Protein AF-A0A951EV33-F1 (afdb_monomer)

Solvent-accessible surface area (backbone atoms only — not comparable to full-atom values): 5816 Å² total; per-residue (Å²): 112,71,67,62,48,55,52,45,49,56,40,49,19,54,35,44,32,38,53,48,48,68,72,68,50,60,68,70,66,30,73,77,38,46,69,60,36,54,52,46,40,54,52,38,20,53,50,47,54,50,50,40,68,80,38,59,76,49,57,76,58,72,36,73,64,51,53,52,55,28,35,56,54,19,40,53,53,47,25,69,77,70,73,49,85,62,72,97,60,81,91,65,53,69,60,78,61,60,52,66,82,128

Secondary structure (DSSP, 8-state):
-HHHHHHHHHHHHHHHHHHHHHHH--THHHHHHHHHHHHHHHHHHHHHHHHHHH-GGGGGTS-HHHHHHHHHHHHHHHHHHH-----SS----HHHHH----

Sequence (102 aa):
GARHQRELDSRVTQILEHLLKLRLAKGLILEYNQAGWQASVFRQRREIAKILRYSPSLRRLATLDLIRECYKEAAAAVAIEYKVEPPADCPFSEEDILSAAT

Radius of gyration: 13.58 Å; Cα contacts (8 Å, |Δi|>4): 87; chains: 1; bounding box: 32×21×37 Å

pLDDT: mean 89.74, std 11.39, range [34.91, 98.19]

Foldseek 3Di:
DVVLVVLLLVLLLLLLLLVQCCVPDDDPSCVVCVVVSVVSLLVSLVVNVVSCVVPVVCVVVLDPVSNFVSNVVSQVVNCVVVVDHGDPGRPDDSCSRNPNDD

Mean predicted aligned error: 3.95 Å

Structure (mmCIF, N/CA/C/O backbone):
data_AF-A0A951EV33-F1
#
_entry.id   AF-A0A951EV33-F1
#
loop_
_atom_site.group_PDB
_atom_site.id
_atom_site.type_symbol
_atom_site.label_atom_id
_atom_site.label_alt_id
_atom_site.label_comp_id
_atom_site.label_asym_id
_atom_site.label_entity_id
_atom_site.label_seq_id
_atom_site.pdbx_PDB_ins_code
_atom_site.Cartn_x
_atom_site.Cartn_y
_atom_site.Cartn_z
_atom_site.occupancy
_atom_site.B_iso_or_equiv
_atom_site.auth_seq_id
_atom_site.auth_comp_id
_atom_site.auth_asym_id
_atom_site.auth_atom_id
_atom_site.pdbx_PDB_model_num
ATOM 1 N N . GLY A 1 1 ? -14.364 7.226 14.986 1.00 62.50 1 GLY A N 1
ATOM 2 C CA . GLY A 1 1 ? -14.968 6.255 14.054 1.00 62.50 1 GLY A CA 1
ATOM 3 C C . GLY A 1 1 ? -14.487 6.507 12.642 1.00 62.50 1 GLY A C 1
ATOM 4 O O . GLY A 1 1 ? -13.407 6.052 12.303 1.00 62.50 1 GLY A O 1
ATOM 5 N N . ALA A 1 2 ? -15.215 7.315 11.867 1.00 79.12 2 ALA A N 1
ATOM 6 C CA . ALA A 1 2 ? -14.977 7.486 10.428 1.00 79.12 2 ALA A CA 1
ATOM 7 C C . ALA A 1 2 ? -13.609 8.087 10.038 1.00 79.12 2 ALA A C 1
ATOM 9 O O . ALA A 1 2 ? -13.051 7.716 9.014 1.00 79.12 2 ALA A O 1
ATOM 10 N N . ARG A 1 3 ? -13.036 8.997 10.846 1.00 84.94 3 ARG A N 1
ATOM 11 C CA . ARG A 1 3 ? -11.714 9.591 10.551 1.00 84.94 3 ARG A CA 1
ATOM 12 C C . ARG A 1 3 ? -10.596 8.548 10.568 1.00 84.94 3 ARG A C 1
ATOM 14 O O . ARG A 1 3 ? -9.816 8.500 9.632 1.00 84.94 3 ARG A O 1
ATOM 21 N N . HIS A 1 4 ? -10.540 7.724 11.612 1.00 83.81 4 HIS A N 1
ATOM 22 C CA . HIS A 1 4 ? -9.523 6.677 11.728 1.00 83.81 4 HIS A CA 1
ATOM 23 C C . HIS A 1 4 ? -9.707 5.574 10.683 1.00 83.81 4 HIS A C 1
ATOM 25 O O . HIS A 1 4 ? -8.720 4.987 10.267 1.00 83.81 4 HIS A O 1
ATOM 31 N N . GLN A 1 5 ? -10.945 5.316 10.247 1.00 86.00 5 GLN A N 1
ATOM 32 C CA . GLN A 1 5 ? -11.209 4.394 9.144 1.00 86.00 5 GLN A CA 1
ATOM 33 C C . GLN A 1 5 ? -10.648 4.936 7.827 1.00 86.00 5 GLN A C 1
ATOM 35 O O . GLN A 1 5 ? -9.795 4.293 7.242 1.00 86.00 5 GLN A O 1
ATOM 40 N N . ARG A 1 6 ? -10.996 6.171 7.439 1.00 88.88 6 ARG A N 1
ATOM 41 C CA . ARG A 1 6 ? -10.421 6.802 6.234 1.00 88.88 6 ARG A CA 1
ATOM 42 C C . ARG A 1 6 ? -8.896 6.882 6.273 1.00 88.88 6 ARG A C 1
ATOM 44 O O . ARG A 1 6 ? -8.234 6.758 5.250 1.00 88.88 6 ARG A O 1
ATOM 51 N N . GLU A 1 7 ? -8.340 7.129 7.456 1.00 92.12 7 GLU A N 1
ATOM 52 C CA . GLU A 1 7 ? -6.894 7.138 7.644 1.00 92.12 7 GLU A CA 1
ATOM 53 C C . GLU A 1 7 ? -6.290 5.735 7.482 1.00 92.12 7 GLU A C 1
ATOM 55 O O . GLU A 1 7 ? -5.233 5.606 6.875 1.00 92.12 7 GLU A O 1
ATOM 60 N N . LEU A 1 8 ? -6.953 4.688 7.979 1.00 91.12 8 LEU A N 1
ATOM 61 C CA . LEU A 1 8 ? -6.543 3.302 7.760 1.00 91.12 8 LEU A CA 1
ATOM 62 C C . LEU A 1 8 ? -6.580 2.950 6.266 1.00 91.12 8 LEU A C 1
ATOM 64 O O . LEU A 1 8 ? -5.567 2.477 5.757 1.00 91.12 8 LEU A O 1
ATOM 68 N N . ASP A 1 9 ? -7.682 3.254 5.576 1.00 93.25 9 ASP A N 1
ATOM 69 C CA . ASP A 1 9 ? -7.868 2.988 4.142 1.00 93.25 9 ASP A CA 1
ATOM 70 C C . ASP A 1 9 ? -6.738 3.631 3.325 1.00 93.25 9 ASP A C 1
ATOM 72 O O . ASP A 1 9 ? -5.986 2.949 2.634 1.00 93.25 9 ASP A O 1
ATOM 76 N N . SER A 1 10 ? -6.525 4.941 3.503 1.00 95.50 10 SER A N 1
ATOM 77 C CA . SER A 1 10 ? -5.479 5.688 2.795 1.00 95.50 10 SER A CA 1
ATOM 78 C C . SER A 1 10 ? -4.078 5.119 3.043 1.00 95.50 10 SER A C 1
ATOM 80 O O . SER A 1 10 ? -3.247 5.057 2.132 1.00 95.50 10 SER A O 1
ATOM 8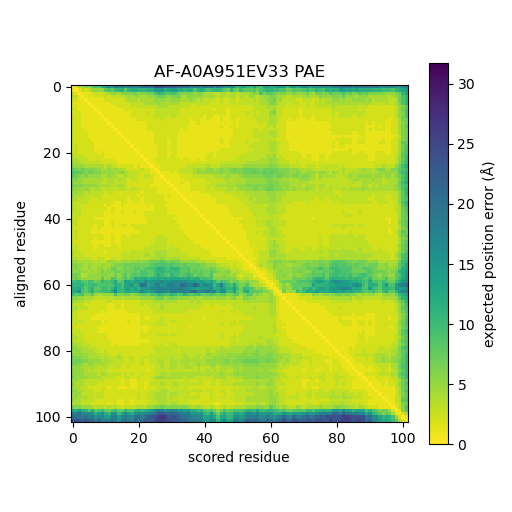2 N N . ARG A 1 11 ? -3.796 4.681 4.274 1.00 95.31 11 ARG A N 1
ATOM 83 C CA . ARG A 1 11 ? -2.492 4.104 4.616 1.00 95.31 11 ARG A CA 1
ATOM 84 C C . ARG A 1 11 ? -2.294 2.727 4.000 1.00 95.31 11 ARG A C 1
ATOM 86 O O . ARG A 1 11 ? -1.185 2.451 3.547 1.00 95.31 11 ARG A O 1
ATOM 93 N N . VAL A 1 12 ? -3.334 1.896 3.9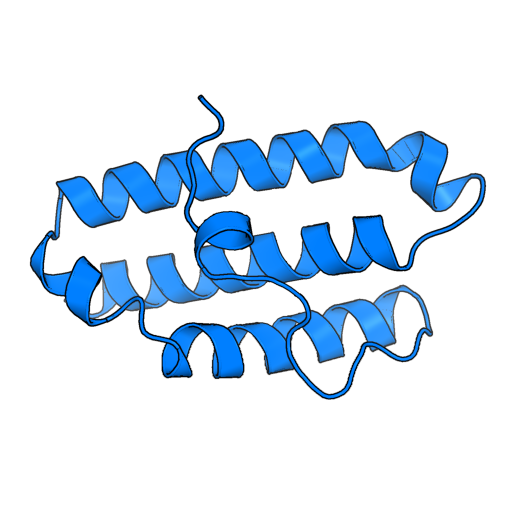70 1.00 95.75 12 VAL A N 1
ATOM 94 C CA 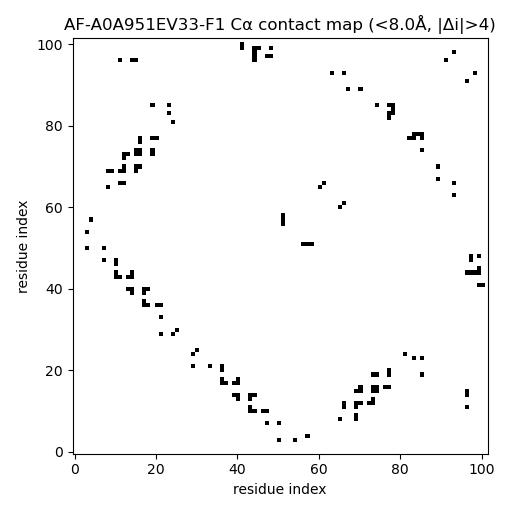. VAL A 1 12 ? -3.302 0.581 3.319 1.00 95.75 12 VAL A CA 1
ATOM 95 C C . VAL A 1 12 ? -3.127 0.736 1.809 1.00 95.75 12 VAL A C 1
ATOM 97 O O . VAL A 1 12 ? -2.238 0.088 1.257 1.00 95.75 12 VAL A O 1
ATOM 100 N N . THR A 1 13 ? -3.862 1.646 1.157 1.00 97.50 13 THR A N 1
ATOM 101 C CA . THR A 1 13 ? -3.686 1.950 -0.275 1.00 97.50 13 THR A CA 1
ATOM 102 C C . THR A 1 13 ? -2.232 2.332 -0.581 1.00 97.50 13 THR A C 1
ATOM 104 O O . THR A 1 13 ? -1.611 1.729 -1.452 1.00 97.50 13 THR A O 1
ATOM 107 N N . GLN A 1 14 ? -1.623 3.237 0.197 1.00 97.75 14 GLN A N 1
ATOM 108 C CA . GLN A 1 14 ? -0.219 3.631 -0.015 1.00 97.75 14 GLN A CA 1
ATOM 109 C C . GLN A 1 14 ? 0.778 2.478 0.166 1.00 97.75 14 GLN A C 1
ATOM 111 O O . GLN A 1 14 ? 1.773 2.398 -0.556 1.00 97.75 14 GLN A O 1
ATOM 116 N N . ILE A 1 15 ? 0.545 1.579 1.129 1.00 97.69 15 ILE A N 1
ATOM 117 C CA . ILE A 1 15 ? 1.385 0.384 1.287 1.00 97.69 15 ILE A CA 1
ATOM 118 C C . ILE A 1 15 ? 1.286 -0.484 0.036 1.00 97.69 15 ILE A C 1
ATOM 120 O O . ILE A 1 15 ? 2.316 -0.858 -0.521 1.00 97.69 15 ILE A O 1
ATOM 124 N N . LEU A 1 16 ? 0.067 -0.760 -0.428 1.00 97.94 16 LEU A N 1
ATOM 125 C CA . LEU A 1 16 ? -0.179 -1.590 -1.605 1.00 97.94 16 LEU A CA 1
ATOM 126 C C . LEU A 1 16 ? 0.431 -0.983 -2.871 1.00 97.94 16 LEU A C 1
ATOM 128 O O . LEU A 1 16 ? 1.059 -1.711 -3.638 1.00 97.94 16 LEU A O 1
ATOM 132 N N . GLU A 1 17 ? 0.345 0.335 -3.058 1.00 98.19 17 GLU A N 1
ATOM 133 C CA . GLU A 1 17 ? 1.010 1.027 -4.166 1.00 98.19 17 GLU A CA 1
ATOM 134 C C . GLU A 1 17 ? 2.521 0.795 -4.141 1.00 98.19 17 GLU A C 1
ATOM 136 O O . GLU A 1 17 ? 3.108 0.396 -5.144 1.00 98.19 17 GLU A O 1
ATOM 141 N N . HIS A 1 18 ? 3.174 1.011 -2.997 1.00 97.88 18 HIS A N 1
ATOM 142 C CA . HIS A 1 18 ? 4.619 0.825 -2.894 1.00 97.88 18 HIS A CA 1
ATOM 143 C C . HIS A 1 18 ? 5.037 -0.639 -3.056 1.00 97.88 18 HIS A C 1
ATOM 145 O O . H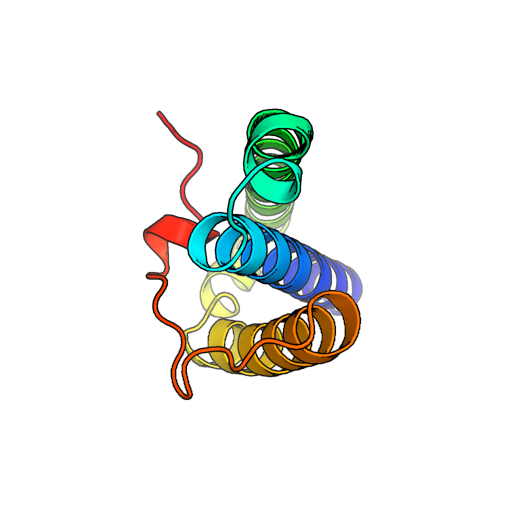IS A 1 18 ? 6.057 -0.903 -3.691 1.00 97.88 18 HIS A O 1
ATOM 151 N N . LEU A 1 19 ? 4.258 -1.590 -2.539 1.00 97.50 19 LEU A N 1
ATOM 152 C CA . LEU A 1 19 ? 4.516 -3.016 -2.737 1.00 97.50 19 LEU A CA 1
ATOM 153 C C . LEU A 1 19 ? 4.356 -3.423 -4.210 1.00 97.50 19 LEU A C 1
ATOM 155 O O . LEU A 1 19 ? 5.191 -4.160 -4.735 1.00 97.50 19 LEU A O 1
ATOM 159 N N . LEU A 1 20 ? 3.344 -2.899 -4.909 1.00 98.06 20 LEU A N 1
ATOM 160 C CA . LEU A 1 20 ? 3.185 -3.089 -6.352 1.00 98.06 20 LEU A CA 1
ATOM 161 C C . LEU A 1 20 ? 4.350 -2.478 -7.133 1.00 98.06 20 LEU A C 1
ATOM 163 O O . LEU A 1 20 ? 4.907 -3.147 -8.001 1.00 98.06 20 LEU A O 1
ATOM 167 N N . LYS A 1 21 ? 4.770 -1.251 -6.797 1.00 96.56 21 LYS A N 1
ATOM 168 C CA . LYS A 1 21 ? 5.943 -0.602 -7.406 1.00 96.56 21 LYS A CA 1
ATOM 169 C C . LYS A 1 21 ? 7.199 -1.448 -7.209 1.00 96.56 21 LYS A C 1
ATOM 171 O O . LYS A 1 21 ? 7.899 -1.718 -8.175 1.00 96.56 21 LYS A O 1
ATOM 176 N N . LEU A 1 22 ? 7.441 -1.955 -6.000 1.00 96.38 22 LEU A N 1
ATOM 177 C CA . LEU A 1 22 ? 8.570 -2.848 -5.708 1.00 96.38 22 LEU A CA 1
ATOM 178 C C . LEU A 1 22 ? 8.515 -4.163 -6.497 1.00 96.38 22 LEU A C 1
ATOM 180 O O . LEU A 1 22 ? 9.555 -4.677 -6.897 1.00 96.38 22 LEU A O 1
ATOM 184 N N . ARG A 1 23 ? 7.316 -4.709 -6.723 1.00 95.69 23 ARG A N 1
ATOM 185 C CA . ARG A 1 23 ? 7.119 -5.958 -7.470 1.00 95.69 23 ARG A CA 1
ATOM 186 C C . ARG A 1 23 ? 7.268 -5.781 -8.983 1.00 95.69 23 ARG A C 1
ATOM 188 O O . ARG A 1 23 ? 7.744 -6.695 -9.654 1.00 95.69 23 ARG A O 1
ATOM 195 N N . LEU A 1 24 ? 6.785 -4.664 -9.523 1.00 95.31 24 LEU A N 1
ATOM 196 C CA . LEU A 1 24 ? 6.598 -4.472 -10.964 1.00 95.31 24 LEU A CA 1
ATOM 197 C C . LEU A 1 24 ? 7.675 -3.590 -11.603 1.00 95.31 24 LEU A C 1
ATOM 199 O O . LEU A 1 24 ? 7.965 -3.766 -12.788 1.00 95.31 24 LEU A O 1
ATOM 203 N N . ALA A 1 25 ? 8.278 -2.663 -10.853 1.00 93.06 25 ALA A N 1
ATOM 204 C CA . ALA A 1 25 ? 9.336 -1.803 -11.370 1.00 93.06 25 ALA A CA 1
ATOM 205 C C . ALA A 1 25 ? 10.605 -2.604 -11.689 1.00 93.06 25 ALA A C 1
ATOM 207 O O . ALA A 1 25 ? 10.935 -3.589 -11.029 1.00 93.06 25 ALA A O 1
ATOM 208 N N . LYS A 1 26 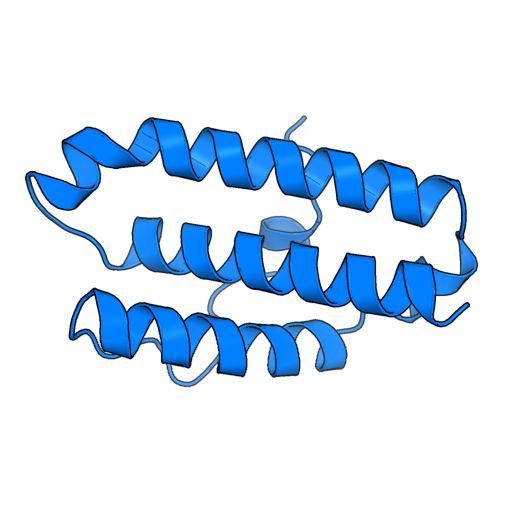? 11.338 -2.161 -12.715 1.00 92.25 26 LYS A N 1
ATOM 209 C CA . LYS A 1 26 ? 12.568 -2.803 -13.197 1.00 92.25 26 LYS A CA 1
ATOM 210 C C . LYS A 1 26 ? 13.608 -1.759 -13.600 1.00 92.25 26 LYS A C 1
ATOM 212 O O . LYS A 1 26 ? 13.270 -0.605 -13.869 1.00 92.25 26 LYS A O 1
ATOM 217 N N . GLY A 1 27 ? 14.868 -2.186 -13.675 1.00 93.62 27 GLY A N 1
ATOM 218 C CA . GLY A 1 27 ? 15.993 -1.346 -14.091 1.00 93.62 27 GLY A CA 1
ATOM 219 C C . GLY A 1 27 ? 16.208 -0.149 -13.163 1.00 93.62 27 GLY A C 1
ATOM 220 O O . GLY A 1 27 ? 15.962 -0.234 -11.961 1.00 93.62 27 GLY A O 1
ATOM 221 N N . LEU A 1 28 ? 16.610 0.981 -13.746 1.00 93.19 28 LEU A N 1
ATOM 222 C CA . LEU A 1 28 ? 16.955 2.205 -13.014 1.00 93.19 28 LEU A CA 1
ATOM 223 C C . LEU A 1 28 ? 15.821 2.723 -12.117 1.00 93.19 28 LEU A C 1
ATOM 225 O O . LEU A 1 28 ? 16.075 3.247 -11.037 1.00 93.19 28 LEU A O 1
ATOM 229 N N . ILE A 1 29 ? 14.561 2.550 -12.530 1.00 91.94 29 ILE A N 1
ATOM 230 C CA . ILE A 1 29 ? 13.405 2.952 -11.719 1.00 91.94 29 ILE A CA 1
ATOM 231 C C . ILE A 1 29 ? 13.419 2.214 -10.378 1.00 91.94 29 ILE A C 1
ATOM 233 O O . ILE A 1 29 ? 13.225 2.841 -9.338 1.00 91.94 29 ILE A O 1
ATOM 237 N N . LEU A 1 30 ? 13.659 0.901 -10.389 1.00 93.81 30 LEU A N 1
ATOM 238 C CA . LEU A 1 30 ? 13.727 0.124 -9.158 1.00 93.81 30 LEU A CA 1
ATOM 239 C C . LEU A 1 30 ? 14.964 0.515 -8.343 1.00 93.81 30 LEU A C 1
ATOM 241 O O . LEU A 1 30 ? 14.823 0.821 -7.163 1.00 93.81 30 LEU A O 1
ATOM 245 N N . GLU A 1 31 ? 16.143 0.576 -8.967 1.00 95.12 31 GLU A N 1
ATOM 246 C CA . GLU A 1 31 ? 17.407 0.869 -8.272 1.00 95.12 31 GLU A CA 1
ATOM 247 C C . GLU A 1 31 ? 17.370 2.188 -7.491 1.00 95.12 31 GLU A C 1
ATOM 249 O O . GLU A 1 31 ? 17.765 2.228 -6.326 1.00 95.12 31 GLU A O 1
ATOM 254 N N . TYR A 1 32 ? 16.846 3.261 -8.089 1.00 95.50 32 TYR A N 1
ATOM 255 C CA . TYR A 1 32 ? 16.822 4.571 -7.433 1.00 95.50 32 TYR A CA 1
ATOM 256 C C . TYR A 1 32 ? 15.729 4.716 -6.371 1.00 95.50 32 TYR A C 1
ATOM 258 O O . TYR A 1 32 ? 15.868 5.534 -5.461 1.00 95.50 32 TYR A O 1
ATOM 266 N N . ASN A 1 33 ? 14.639 3.949 -6.466 1.00 96.56 33 ASN A N 1
ATOM 267 C CA . ASN A 1 33 ? 13.456 4.176 -5.634 1.00 96.56 33 ASN A CA 1
ATOM 268 C C . ASN A 1 33 ? 13.202 3.087 -4.586 1.00 96.56 33 ASN A C 1
ATOM 270 O O . ASN A 1 33 ? 12.466 3.339 -3.628 1.00 96.56 33 ASN A O 1
ATOM 274 N N . GLN A 1 34 ? 13.817 1.905 -4.715 1.00 96.06 34 GLN A N 1
ATOM 275 C CA . GLN A 1 34 ? 13.552 0.744 -3.859 1.00 96.06 34 GLN A CA 1
ATOM 276 C C . GLN A 1 34 ? 13.644 1.081 -2.366 1.00 96.06 34 GLN A C 1
ATOM 278 O O . GLN A 1 34 ? 12.699 0.822 -1.617 1.00 96.06 34 GLN A O 1
ATOM 283 N N . ALA A 1 35 ? 14.741 1.709 -1.935 1.00 96.81 35 ALA A N 1
ATOM 284 C CA . ALA A 1 35 ? 14.943 2.074 -0.532 1.00 96.81 35 ALA A CA 1
ATOM 285 C C . ALA A 1 35 ? 13.883 3.073 -0.030 1.00 96.81 35 ALA A C 1
ATOM 287 O O . ALA A 1 35 ? 13.367 2.943 1.082 1.00 96.81 35 ALA A O 1
ATOM 288 N N . GLY A 1 36 ? 13.513 4.051 -0.863 1.00 97.75 36 GLY A N 1
ATOM 289 C CA . GLY A 1 36 ? 12.492 5.046 -0.537 1.00 97.75 36 GLY A CA 1
ATOM 290 C C . GLY A 1 36 ? 11.102 4.429 -0.377 1.00 97.75 36 GLY A C 1
ATOM 291 O O . GLY A 1 36 ? 10.389 4.747 0.579 1.00 97.75 36 GLY A O 1
ATOM 292 N N . TRP A 1 37 ? 10.734 3.506 -1.268 1.00 97.25 37 TRP A N 1
ATOM 293 C CA . TRP A 1 37 ? 9.464 2.784 -1.199 1.00 97.25 37 TRP A CA 1
ATOM 294 C C . TRP A 1 37 ? 9.403 1.837 0.000 1.00 97.25 37 TRP A C 1
ATOM 296 O O . TRP A 1 37 ? 8.414 1.863 0.730 1.00 97.25 37 TRP A O 1
ATOM 306 N N . GLN A 1 38 ? 10.469 1.082 0.282 1.00 96.62 38 GLN A N 1
ATOM 307 C CA . GLN A 1 38 ? 10.558 0.237 1.481 1.00 96.62 38 GLN A CA 1
ATOM 308 C C . GLN A 1 38 ? 10.437 1.063 2.769 1.00 96.62 38 GLN A C 1
ATOM 310 O O . GLN A 1 38 ? 9.672 0.714 3.671 1.00 96.62 38 GLN A O 1
ATOM 315 N N . ALA A 1 39 ? 11.129 2.204 2.840 1.00 97.00 39 ALA A N 1
ATOM 316 C CA . ALA A 1 39 ? 11.021 3.114 3.973 1.00 97.00 39 ALA A CA 1
ATOM 317 C C . ALA A 1 39 ? 9.603 3.692 4.115 1.00 97.00 39 ALA A C 1
ATOM 319 O O . ALA A 1 39 ? 9.122 3.880 5.233 1.00 97.00 39 ALA A O 1
ATOM 320 N N . SER A 1 40 ? 8.918 3.960 2.999 1.00 96.62 40 SER A N 1
ATOM 321 C CA . SER A 1 40 ? 7.519 4.393 3.009 1.00 96.62 40 SER A CA 1
ATOM 322 C C . SER A 1 40 ? 6.604 3.307 3.575 1.00 96.62 40 SER A C 1
ATOM 324 O O . SER A 1 40 ? 5.896 3.570 4.544 1.00 96.62 40 SER A O 1
ATOM 326 N N . VAL A 1 41 ? 6.704 2.066 3.082 1.00 96.19 41 VAL A N 1
ATOM 327 C CA . VAL A 1 41 ? 5.954 0.909 3.609 1.00 96.19 41 VAL A CA 1
ATOM 328 C C . VAL A 1 41 ? 6.145 0.777 5.122 1.00 96.19 41 VAL A C 1
ATOM 330 O O . VAL A 1 41 ? 5.168 0.680 5.866 1.00 96.19 41 VAL A O 1
ATOM 333 N N . PHE A 1 42 ? 7.388 0.862 5.601 1.00 95.50 42 PHE A N 1
ATOM 334 C CA . PHE A 1 42 ? 7.687 0.817 7.031 1.00 95.50 42 PHE A CA 1
ATOM 335 C C . PHE A 1 42 ? 7.003 1.945 7.821 1.00 95.50 42 PHE A C 1
ATOM 337 O O . PHE A 1 42 ? 6.384 1.692 8.859 1.00 95.50 42 PHE A O 1
ATOM 344 N N . ARG A 1 43 ? 7.072 3.195 7.339 1.00 95.94 43 ARG A N 1
ATOM 345 C CA . ARG A 1 43 ? 6.411 4.339 7.993 1.00 95.94 43 ARG A CA 1
ATOM 346 C C . ARG A 1 43 ? 4.898 4.152 8.056 1.00 95.94 43 ARG A C 1
ATOM 348 O O . ARG A 1 43 ? 4.316 4.331 9.123 1.00 95.94 43 ARG A O 1
ATOM 355 N N . GLN A 1 44 ? 4.274 3.743 6.955 1.00 95.94 44 GLN A N 1
ATOM 356 C CA . GLN A 1 44 ? 2.828 3.543 6.894 1.00 95.94 44 GLN A CA 1
ATOM 357 C C . GLN A 1 44 ? 2.366 2.440 7.854 1.00 95.94 44 GLN A C 1
ATOM 359 O O . GLN A 1 44 ? 1.421 2.658 8.612 1.00 95.94 44 GLN A O 1
ATOM 364 N N . ARG A 1 45 ? 3.088 1.312 7.919 1.00 93.88 45 ARG A N 1
ATOM 365 C CA . ARG A 1 45 ? 2.839 0.237 8.897 1.00 93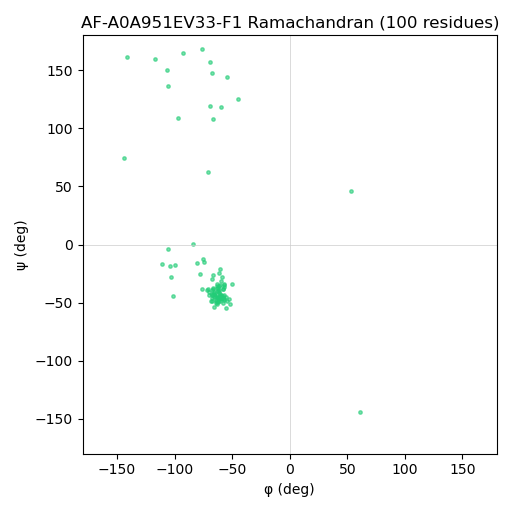.88 45 ARG A CA 1
ATOM 366 C C . ARG A 1 45 ? 2.909 0.740 10.339 1.00 93.88 45 ARG A C 1
ATOM 368 O O . ARG A 1 45 ? 2.027 0.436 11.143 1.00 93.88 45 ARG A O 1
ATOM 375 N N . ARG A 1 46 ? 3.905 1.571 10.678 1.00 94.06 46 ARG A N 1
ATOM 376 C CA . ARG A 1 46 ? 4.001 2.180 12.020 1.00 94.06 46 ARG A CA 1
ATOM 377 C C . ARG A 1 46 ? 2.806 3.070 12.346 1.00 94.06 46 ARG A C 1
ATOM 379 O O . ARG A 1 46 ? 2.339 3.057 13.484 1.00 94.06 46 ARG A O 1
ATOM 386 N N . GLU A 1 47 ? 2.310 3.838 11.383 1.00 93.31 47 GLU A N 1
ATOM 387 C CA . GLU A 1 47 ? 1.132 4.677 11.601 1.00 93.31 47 GLU A CA 1
ATOM 388 C C . GLU A 1 47 ? -0.156 3.853 11.722 1.00 93.31 47 GLU A C 1
ATOM 390 O O . GLU A 1 47 ? -0.961 4.123 12.612 1.00 93.31 47 GLU A O 1
ATOM 395 N N . ILE A 1 48 ? -0.316 2.786 10.933 1.00 91.38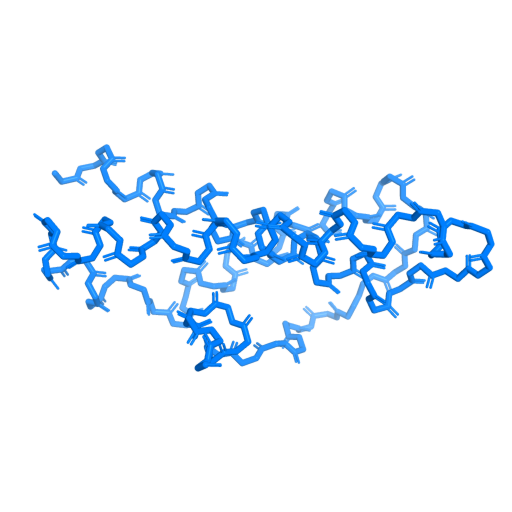 48 ILE A N 1
ATOM 396 C CA . ILE A 1 48 ? -1.413 1.821 11.111 1.00 91.38 48 ILE A CA 1
ATOM 397 C C . ILE A 1 48 ? -1.372 1.227 12.523 1.00 91.38 48 ILE A C 1
ATOM 399 O O . ILE A 1 48 ? -2.383 1.238 13.226 1.00 91.38 48 ILE A O 1
ATOM 403 N N . ALA A 1 49 ? -0.201 0.794 13.001 1.00 90.00 49 ALA A N 1
ATOM 404 C CA . ALA A 1 49 ? -0.054 0.264 14.355 1.00 90.00 49 ALA A CA 1
ATOM 405 C C . ALA A 1 49 ? -0.486 1.280 15.433 1.00 90.00 49 ALA A C 1
ATOM 407 O O . ALA A 1 49 ? -1.137 0.910 16.415 1.00 90.00 49 ALA A O 1
ATOM 408 N N . LYS A 1 50 ? -0.187 2.575 15.243 1.00 90.75 50 LYS A N 1
ATOM 409 C CA . LYS A 1 50 ? -0.678 3.648 16.124 1.00 90.75 50 LYS A CA 1
ATOM 410 C C . LYS A 1 50 ? -2.202 3.774 16.062 1.00 90.75 50 LYS A C 1
ATOM 412 O O . LYS A 1 50 ? -2.830 3.798 17.118 1.00 90.75 50 LYS A O 1
ATOM 417 N N . ILE A 1 51 ? -2.805 3.804 14.872 1.00 89.06 51 ILE A N 1
ATOM 418 C CA . ILE A 1 51 ? -4.268 3.883 14.701 1.00 89.06 51 ILE A CA 1
ATOM 419 C C . ILE A 1 51 ? -4.958 2.719 15.415 1.00 89.06 51 ILE A C 1
ATOM 421 O O . ILE A 1 51 ? -5.879 2.929 16.204 1.00 89.06 51 ILE A O 1
ATOM 425 N N . LEU A 1 52 ? -4.471 1.495 15.204 1.00 87.00 52 LEU A N 1
ATOM 426 C CA . LEU A 1 52 ? -5.029 0.288 15.816 1.00 87.00 52 LEU A CA 1
ATOM 427 C C . LEU A 1 52 ? -4.833 0.249 17.337 1.00 87.00 52 LEU A C 1
ATOM 429 O O . LEU A 1 52 ? -5.624 -0.386 18.034 1.00 87.00 52 LEU A O 1
ATOM 433 N N . ARG A 1 53 ? -3.809 0.928 17.872 1.00 86.94 53 ARG A N 1
ATOM 434 C CA . ARG A 1 53 ? -3.635 1.123 19.319 1.00 86.94 53 ARG A CA 1
ATOM 435 C C . ARG A 1 53 ? -4.682 2.080 19.892 1.00 86.94 53 ARG A C 1
ATOM 437 O O . ARG A 1 53 ? -5.232 1.798 20.949 1.00 86.94 53 ARG A O 1
ATOM 444 N N . TYR A 1 54 ? -4.969 3.188 19.208 1.00 85.62 54 TYR A N 1
ATOM 445 C CA . TYR A 1 54 ? -5.962 4.178 19.655 1.00 85.62 54 TYR A CA 1
ATOM 446 C C . TYR A 1 54 ? -7.408 3.786 19.340 1.00 85.62 54 TYR A C 1
ATOM 448 O O . TYR A 1 54 ? -8.350 4.375 19.867 1.00 85.62 54 TYR A O 1
ATOM 456 N N . SER A 1 55 ? -7.623 2.820 18.454 1.00 82.81 55 SER A N 1
ATOM 457 C CA . SER A 1 55 ? -8.954 2.336 18.089 1.00 82.81 55 SER A CA 1
ATOM 458 C C . SER A 1 55 ? -8.932 0.826 17.837 1.00 82.81 55 SER A C 1
ATOM 460 O O . SER A 1 55 ? -9.030 0.392 16.690 1.00 82.81 55 SER A O 1
ATOM 462 N N . PRO A 1 56 ? -8.848 0.001 18.900 1.00 80.00 56 PRO A N 1
ATOM 463 C CA . PRO A 1 56 ? -8.757 -1.456 18.778 1.00 80.00 56 PRO A CA 1
ATOM 464 C C . PRO A 1 56 ? -9.942 -2.089 18.043 1.00 80.00 56 PRO A C 1
ATOM 466 O O . PRO A 1 56 ? -9.788 -3.118 17.393 1.00 80.00 56 PRO A O 1
ATOM 469 N N . SER A 1 57 ? -11.121 -1.458 18.093 1.00 80.25 57 SER A N 1
ATOM 470 C CA . SER A 1 57 ? -12.307 -1.888 17.345 1.00 80.25 57 SER A CA 1
ATOM 471 C C . SER A 1 57 ? -12.105 -1.873 15.826 1.00 80.25 57 SER A C 1
ATOM 473 O O . SER A 1 57 ? -12.759 -2.652 15.139 1.00 80.25 57 SER A O 1
ATOM 475 N N . LEU A 1 58 ? -11.172 -1.062 15.309 1.00 75.44 58 LEU A N 1
ATOM 476 C CA . LEU A 1 58 ? -10.807 -1.038 13.890 1.00 75.44 58 LEU A CA 1
ATOM 477 C C . LEU A 1 58 ? -9.968 -2.242 13.465 1.00 75.44 58 LEU A C 1
ATOM 479 O O . LEU A 1 58 ? -9.891 -2.514 12.275 1.00 75.44 58 LEU A O 1
ATOM 483 N N . ARG A 1 59 ? -9.386 -3.013 14.396 1.00 72.94 59 ARG A N 1
ATOM 484 C CA . ARG A 1 59 ? -8.713 -4.273 14.030 1.00 72.94 59 ARG A CA 1
ATOM 485 C C . ARG A 1 59 ? -9.673 -5.243 13.351 1.00 72.94 59 ARG A C 1
ATOM 487 O O . ARG A 1 59 ? -9.262 -5.977 12.472 1.00 72.94 59 ARG A O 1
ATOM 494 N N . ARG A 1 60 ? -10.958 -5.199 13.722 1.00 70.06 60 ARG A N 1
ATOM 495 C CA . ARG A 1 60 ? -12.018 -5.977 13.064 1.00 70.06 60 ARG A CA 1
ATOM 496 C C . ARG A 1 60 ? -12.439 -5.414 11.705 1.00 70.06 60 ARG A C 1
ATOM 498 O O . ARG A 1 60 ? -13.183 -6.083 11.008 1.00 70.06 60 ARG A O 1
ATOM 505 N N . LEU A 1 61 ? -12.023 -4.190 11.372 1.00 64.56 61 LEU A N 1
ATOM 506 C CA . LEU A 1 61 ? -12.301 -3.513 10.101 1.00 64.56 61 LEU A CA 1
ATOM 507 C C . LEU A 1 61 ? -11.127 -3.597 9.119 1.00 64.56 61 LEU A C 1
ATOM 509 O O . LEU A 1 61 ? -11.352 -3.418 7.930 1.00 64.56 61 LEU A O 1
ATOM 513 N N . ALA A 1 62 ? -9.913 -3.914 9.583 1.00 62.09 62 ALA A N 1
ATOM 514 C CA . ALA A 1 62 ? -8.801 -4.342 8.732 1.00 62.09 62 ALA A CA 1
ATOM 515 C C . ALA A 1 62 ? -9.074 -5.761 8.198 1.00 62.09 62 ALA A C 1
ATOM 517 O O . ALA A 1 62 ? -8.396 -6.716 8.558 1.00 62.09 62 ALA A O 1
ATOM 518 N N . THR A 1 63 ? -10.148 -5.905 7.425 1.00 72.69 63 THR A N 1
ATOM 519 C CA . THR A 1 63 ? -10.603 -7.169 6.850 1.00 72.69 63 THR A CA 1
ATOM 520 C C . THR A 1 63 ? -10.023 -7.364 5.455 1.00 72.69 63 THR A C 1
ATOM 522 O O . THR A 1 63 ? -9.596 -6.413 4.796 1.00 72.69 63 THR A O 1
ATOM 525 N N . LEU A 1 64 ? -10.102 -8.600 4.962 1.00 77.81 64 LEU A N 1
ATOM 526 C CA . LEU A 1 64 ? -9.833 -8.930 3.562 1.00 77.81 64 LEU A CA 1
ATOM 527 C C . LEU A 1 64 ? -10.590 -8.023 2.576 1.00 77.81 64 LEU A C 1
ATOM 529 O O . LEU A 1 64 ? -10.053 -7.698 1.522 1.00 77.81 64 LEU A O 1
ATOM 533 N N . ASP A 1 65 ? -11.804 -7.578 2.911 1.00 84.56 65 ASP A N 1
ATOM 534 C CA . ASP A 1 65 ? -12.590 -6.700 2.037 1.00 84.56 65 ASP A CA 1
ATOM 535 C C . ASP A 1 65 ? -12.004 -5.288 1.943 1.00 84.56 65 ASP A C 1
ATOM 537 O O . ASP A 1 65 ? -11.906 -4.748 0.843 1.00 84.56 65 ASP A O 1
ATOM 541 N N . LEU A 1 66 ? -11.530 -4.716 3.057 1.00 88.88 66 LEU A N 1
ATOM 542 C CA . LEU A 1 66 ? -10.819 -3.432 3.036 1.00 88.88 66 LEU A CA 1
ATOM 543 C C . LEU A 1 66 ? -9.568 -3.524 2.158 1.00 88.88 66 LEU A C 1
ATOM 545 O O . LEU A 1 66 ? -9.336 -2.667 1.310 1.00 88.88 66 LEU A O 1
ATOM 549 N N . ILE A 1 67 ? -8.786 -4.594 2.321 1.00 91.19 67 ILE A N 1
ATOM 550 C CA . ILE A 1 67 ? -7.559 -4.804 1.544 1.00 91.19 67 ILE A CA 1
ATOM 551 C C . ILE A 1 67 ? -7.871 -4.949 0.054 1.00 91.19 67 ILE A C 1
ATOM 553 O O . ILE A 1 67 ? -7.156 -4.379 -0.765 1.00 91.19 67 ILE A O 1
ATOM 557 N N . ARG A 1 68 ? -8.946 -5.658 -0.312 1.00 92.62 68 ARG A N 1
ATOM 558 C CA . ARG A 1 68 ? -9.385 -5.785 -1.711 1.00 92.62 68 ARG A CA 1
ATOM 559 C C . ARG A 1 68 ? -9.753 -4.441 -2.328 1.00 92.62 68 ARG A C 1
ATOM 561 O O . ARG A 1 68 ? -9.342 -4.175 -3.454 1.00 92.62 68 ARG A O 1
ATOM 568 N N . GLU A 1 69 ? -10.509 -3.602 -1.623 1.00 94.12 69 GLU A N 1
ATOM 569 C CA . GLU A 1 69 ? -10.895 -2.287 -2.147 1.00 94.12 69 GLU A CA 1
ATOM 570 C C . GLU A 1 69 ? -9.684 -1.354 -2.274 1.00 94.12 69 GLU A C 1
ATOM 572 O O . GLU A 1 69 ? -9.458 -0.788 -3.344 1.00 94.12 69 GLU A O 1
ATOM 577 N N . CYS A 1 70 ? -8.831 -1.286 -1.247 1.00 96.44 70 CYS A N 1
ATOM 578 C CA . CYS A 1 70 ? -7.574 -0.537 -1.314 1.00 96.44 70 CYS A CA 1
ATOM 579 C C . CYS A 1 70 ? -6.640 -1.059 -2.418 1.00 96.44 70 CYS A C 1
ATOM 581 O O . CYS A 1 70 ? -5.931 -0.281 -3.054 1.00 96.44 70 CYS A O 1
ATOM 583 N N . TYR A 1 71 ? -6.636 -2.372 -2.677 1.00 97.62 71 TYR A N 1
ATOM 584 C CA . TYR A 1 71 ? -5.833 -2.967 -3.744 1.00 97.62 71 TYR A CA 1
ATOM 585 C C . TYR A 1 71 ? -6.281 -2.503 -5.124 1.00 97.62 71 TYR A C 1
ATOM 587 O O . TYR A 1 71 ? -5.431 -2.157 -5.938 1.00 97.62 71 TYR A O 1
ATOM 595 N N . LYS A 1 72 ? -7.591 -2.457 -5.393 1.00 97.38 72 LYS A N 1
ATOM 596 C CA . LYS A 1 72 ? -8.115 -1.974 -6.681 1.00 97.38 72 LYS A CA 1
ATOM 597 C C . LYS A 1 72 ? -7.660 -0.544 -6.964 1.00 97.38 72 LYS A C 1
ATOM 599 O O . LYS A 1 72 ? -7.225 -0.250 -8.075 1.00 97.38 72 LYS A O 1
ATOM 604 N N . GLU A 1 73 ? -7.728 0.321 -5.954 1.00 97.69 73 GLU A N 1
ATOM 605 C CA . GLU A 1 73 ? -7.269 1.708 -6.046 1.00 97.69 73 GLU A CA 1
ATOM 606 C C . GLU A 1 73 ? -5.758 1.781 -6.315 1.00 97.69 73 GLU A C 1
ATOM 608 O O . GLU A 1 73 ? -5.328 2.394 -7.295 1.00 97.69 73 GLU A O 1
ATOM 613 N N . ALA A 1 74 ? -4.957 1.081 -5.508 1.00 98.06 74 ALA A N 1
ATOM 614 C CA . ALA A 1 74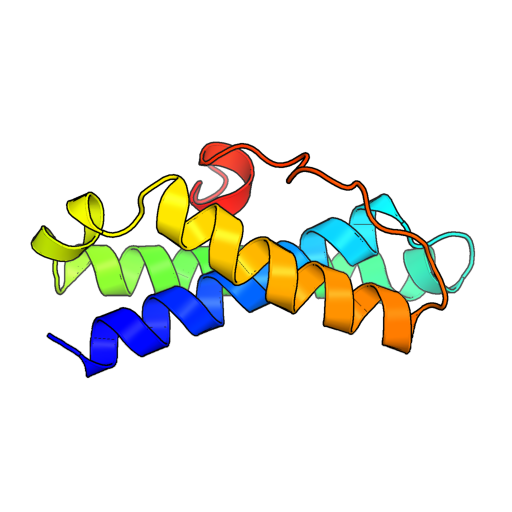 ? -3.504 1.048 -5.649 1.00 98.06 74 ALA A CA 1
ATOM 615 C C . ALA A 1 74 ? -3.051 0.479 -7.005 1.00 98.06 74 ALA A C 1
ATOM 617 O O . ALA A 1 74 ? -2.140 1.009 -7.645 1.00 98.06 74 ALA A O 1
ATOM 618 N N . ALA A 1 75 ? -3.697 -0.594 -7.464 1.00 98.19 75 ALA A N 1
ATOM 619 C CA . ALA A 1 75 ? -3.432 -1.221 -8.751 1.00 98.19 75 ALA A CA 1
ATOM 620 C C . ALA A 1 75 ? -3.725 -0.261 -9.906 1.00 98.19 75 ALA A C 1
ATOM 622 O O . ALA A 1 75 ? -2.884 -0.109 -10.792 1.00 98.19 75 ALA A O 1
ATOM 623 N N . ALA A 1 76 ? -4.864 0.437 -9.874 1.00 97.81 76 ALA A N 1
ATOM 624 C CA . ALA A 1 76 ? -5.203 1.436 -10.882 1.00 97.81 76 ALA A CA 1
ATOM 625 C C . ALA A 1 76 ? -4.170 2.576 -10.927 1.00 97.81 76 ALA A C 1
ATOM 627 O O . ALA A 1 76 ? -3.712 2.947 -12.010 1.00 97.81 76 ALA A O 1
ATOM 628 N N . ALA A 1 77 ? -3.748 3.085 -9.765 1.00 97.50 77 ALA A N 1
ATOM 629 C CA . ALA A 1 77 ? -2.734 4.134 -9.680 1.00 97.50 77 ALA A CA 1
ATOM 630 C C . ALA A 1 77 ? -1.389 3.687 -10.281 1.00 97.50 77 ALA A C 1
ATOM 632 O O . ALA A 1 77 ? -0.825 4.376 -11.135 1.00 97.50 77 ALA A O 1
ATOM 633 N N . VAL A 1 78 ? -0.898 2.501 -9.903 1.00 97.06 78 VAL A N 1
ATOM 634 C CA . VAL A 1 78 ? 0.374 1.960 -10.412 1.00 97.06 78 VAL A CA 1
ATOM 635 C C . VAL A 1 78 ? 0.304 1.637 -11.904 1.00 97.06 78 VAL A C 1
ATOM 637 O O . VAL A 1 78 ? 1.271 1.900 -12.624 1.00 97.06 78 VAL A O 1
ATOM 640 N N . ALA A 1 79 ? -0.827 1.118 -12.387 1.00 96.81 79 ALA A N 1
ATOM 641 C CA . ALA A 1 79 ? -1.034 0.849 -13.806 1.00 96.81 79 ALA A CA 1
ATOM 642 C C . ALA A 1 79 ? -0.905 2.127 -14.646 1.00 96.81 79 ALA A C 1
ATOM 644 O O . ALA A 1 79 ? -0.229 2.122 -15.674 1.00 96.81 79 ALA A O 1
ATOM 645 N N . ILE A 1 80 ? -1.494 3.235 -14.184 1.00 96.12 80 ILE A N 1
ATOM 646 C CA . ILE A 1 80 ? -1.411 4.538 -14.856 1.00 96.12 80 ILE A CA 1
ATOM 647 C C . ILE A 1 80 ? 0.019 5.093 -14.806 1.00 96.12 80 ILE A C 1
ATOM 649 O O . ILE A 1 80 ? 0.548 5.512 -15.836 1.00 96.12 80 ILE A O 1
ATOM 653 N N . GLU A 1 81 ? 0.650 5.092 -13.628 1.00 93.56 81 GLU A N 1
ATOM 654 C CA . GLU A 1 81 ? 1.961 5.719 -13.408 1.00 93.56 81 GLU A CA 1
ATOM 655 C C . GLU A 1 81 ? 3.088 4.992 -14.158 1.00 93.56 81 GLU A C 1
ATOM 657 O O . GLU A 1 81 ? 3.934 5.636 -14.778 1.00 93.56 81 GLU A O 1
ATOM 662 N N . TYR A 1 82 ? 3.082 3.655 -14.146 1.00 89.75 82 TYR A N 1
ATOM 663 C CA . TYR A 1 82 ? 4.167 2.840 -14.707 1.00 89.75 82 TYR A CA 1
ATOM 664 C C . TYR A 1 82 ? 3.818 2.164 -16.034 1.00 89.75 82 TYR A C 1
ATOM 666 O O . TYR A 1 82 ? 4.694 1.540 -16.631 1.00 89.75 82 TYR A O 1
ATOM 674 N N . LYS A 1 83 ? 2.574 2.292 -16.516 1.00 93.06 83 LYS A N 1
ATOM 675 C CA . LYS A 1 83 ? 2.078 1.622 -17.734 1.00 93.06 83 LYS A CA 1
ATOM 676 C C . LYS A 1 83 ? 2.309 0.110 -17.696 1.00 93.06 83 LYS A C 1
ATOM 678 O O . LYS A 1 83 ? 2.807 -0.487 -18.648 1.00 93.06 83 LYS A O 1
ATOM 683 N N . VAL A 1 84 ? 1.971 -0.490 -16.560 1.00 92.62 84 VAL A N 1
ATOM 684 C CA . VAL A 1 84 ? 2.085 -1.930 -16.297 1.00 92.62 84 VAL A CA 1
ATOM 685 C C . VAL A 1 84 ? 0.707 -2.528 -16.059 1.00 92.62 84 VAL A C 1
ATOM 687 O O . VAL A 1 84 ? -0.222 -1.814 -15.692 1.00 92.62 84 VAL A O 1
ATOM 690 N N . GLU A 1 85 ? 0.592 -3.843 -16.214 1.00 94.88 85 GLU A N 1
ATOM 691 C CA . GLU A 1 85 ? -0.594 -4.603 -15.818 1.00 94.88 85 GLU A CA 1
ATOM 692 C C . GLU A 1 85 ? -0.360 -5.217 -14.428 1.00 94.88 85 GLU A C 1
ATOM 694 O O . GLU A 1 85 ? 0.466 -6.128 -14.287 1.00 94.88 85 GLU A O 1
ATOM 699 N N . PRO A 1 86 ? -1.027 -4.716 -13.372 1.00 95.94 86 PRO A N 1
ATOM 700 C CA . PRO A 1 86 ? -0.973 -5.339 -12.059 1.00 95.94 86 PRO A CA 1
ATOM 701 C C . PRO A 1 86 ? -1.719 -6.682 -12.068 1.00 95.94 86 PRO A C 1
ATOM 703 O O . PRO A 1 86 ? -2.620 -6.884 -12.884 1.00 95.94 86 PRO A O 1
ATOM 706 N N . PRO A 1 87 ? -1.404 -7.598 -11.136 1.00 96.56 87 PRO A N 1
ATOM 707 C CA . PRO A 1 87 ? -2.182 -8.822 -10.955 1.00 96.56 87 PRO A CA 1
ATOM 708 C C . PRO A 1 87 ? -3.679 -8.538 -10.733 1.00 96.56 87 PRO A C 1
ATOM 710 O O . PRO A 1 87 ? -4.033 -7.564 -10.069 1.00 96.56 87 PRO A O 1
ATOM 713 N N . ALA A 1 88 ? -4.560 -9.398 -11.249 1.00 93.69 88 ALA A N 1
ATOM 714 C CA . ALA A 1 88 ? -6.007 -9.233 -11.070 1.00 93.69 88 ALA A CA 1
ATOM 715 C C . ALA A 1 88 ? -6.428 -9.328 -9.590 1.00 93.69 88 ALA A C 1
ATOM 717 O O . ALA A 1 88 ? -7.268 -8.556 -9.132 1.00 93.69 88 ALA A O 1
ATOM 718 N N . ASP A 1 89 ? -5.783 -10.223 -8.840 1.00 93.00 89 ASP A N 1
ATOM 719 C CA . ASP A 1 89 ? -5.969 -10.395 -7.402 1.00 93.00 89 ASP A CA 1
ATOM 720 C C . ASP A 1 89 ? -4.768 -9.855 -6.621 1.00 93.00 89 ASP A C 1
ATOM 722 O O . ASP A 1 89 ? -3.631 -9.902 -7.097 1.00 93.00 89 ASP A O 1
ATOM 726 N N . CYS A 1 90 ? -5.011 -9.375 -5.397 1.00 95.25 90 CYS A N 1
ATOM 727 C CA . CYS A 1 90 ? -3.952 -8.886 -4.516 1.00 95.25 90 CYS A CA 1
ATOM 728 C C . CYS A 1 90 ? -2.931 -10.004 -4.234 1.00 95.25 90 CYS A C 1
ATOM 730 O O . CYS A 1 90 ? -3.295 -11.010 -3.623 1.00 95.25 90 CYS A O 1
ATOM 732 N N . PRO A 1 91 ? -1.648 -9.841 -4.616 1.00 95.81 91 PRO A N 1
ATOM 733 C CA . PRO A 1 91 ? -0.624 -10.859 -4.390 1.00 95.81 91 PRO A CA 1
ATOM 734 C C . PRO A 1 91 ? -0.011 -10.787 -2.982 1.00 95.81 91 PRO A C 1
ATOM 736 O O . PRO A 1 91 ? 0.911 -11.543 -2.686 1.00 95.81 91 PRO A O 1
ATOM 739 N N . PHE A 1 92 ? -0.461 -9.843 -2.151 1.00 93.94 92 PHE A N 1
ATOM 740 C CA . PHE A 1 92 ? 0.077 -9.567 -0.822 1.00 93.94 92 PHE A CA 1
ATOM 741 C C . PHE A 1 92 ? -0.868 -10.089 0.254 1.00 93.94 92 PHE A C 1
ATOM 743 O O . PHE A 1 92 ? -2.084 -9.901 0.175 1.00 93.94 92 PHE A O 1
ATOM 750 N N . SER A 1 93 ? -0.289 -10.728 1.263 1.00 90.94 93 SER A N 1
ATOM 751 C CA . SER A 1 93 ? -0.995 -11.186 2.453 1.00 90.94 93 SER A CA 1
ATOM 752 C C . SER A 1 93 ? -1.295 -10.029 3.413 1.00 90.94 93 SER A C 1
ATOM 754 O O . SER A 1 93 ? -0.733 -8.937 3.311 1.00 90.94 93 SER A O 1
ATOM 756 N N . GLU A 1 94 ? -2.147 -10.276 4.409 1.00 87.69 94 GLU A N 1
ATOM 757 C CA . GLU A 1 94 ? -2.344 -9.329 5.513 1.00 87.69 94 GLU A CA 1
ATOM 758 C C . GLU A 1 94 ? -1.029 -9.016 6.240 1.00 87.69 94 GLU A C 1
ATOM 760 O O . GLU A 1 94 ? -0.807 -7.879 6.651 1.00 87.69 94 GLU A O 1
ATOM 765 N N . GLU A 1 95 ? -0.127 -9.993 6.359 1.00 87.12 95 GLU A N 1
ATOM 766 C CA . GLU A 1 95 ? 1.178 -9.812 6.994 1.00 87.12 95 GLU A CA 1
ATOM 767 C C . GLU A 1 95 ? 2.065 -8.851 6.190 1.00 87.12 95 GLU A C 1
ATOM 769 O O . GLU A 1 95 ? 2.653 -7.926 6.757 1.00 87.12 95 GLU A O 1
ATOM 774 N N . ASP A 1 96 ? 2.069 -8.976 4.861 1.00 90.50 96 ASP A N 1
ATOM 775 C CA . ASP A 1 96 ? 2.773 -8.052 3.964 1.00 90.50 96 ASP A CA 1
ATOM 776 C C . ASP A 1 96 ? 2.257 -6.612 4.075 1.00 90.50 96 ASP A C 1
ATOM 778 O O . ASP A 1 96 ? 2.951 -5.663 3.712 1.00 90.50 96 ASP A O 1
ATOM 782 N N . ILE A 1 97 ? 1.046 -6.401 4.578 1.00 91.06 97 ILE A N 1
ATOM 783 C CA . ILE A 1 97 ? 0.439 -5.071 4.657 1.00 91.06 97 ILE A CA 1
ATOM 784 C C . ILE A 1 97 ? 0.550 -4.516 6.076 1.00 91.06 97 ILE A C 1
ATOM 786 O O . ILE A 1 97 ? 0.911 -3.355 6.260 1.00 91.06 97 ILE A O 1
ATOM 790 N N . LEU A 1 98 ? 0.273 -5.338 7.086 1.00 84.31 98 LEU A N 1
ATOM 791 C CA . LEU A 1 98 ? 0.064 -4.905 8.467 1.00 84.31 98 LEU A CA 1
ATOM 792 C C . LEU A 1 98 ? 1.254 -5.187 9.389 1.00 84.31 98 LEU A C 1
ATOM 794 O O . LEU A 1 98 ? 1.341 -4.569 10.453 1.00 84.31 98 LEU A O 1
ATOM 798 N N . SER A 1 99 ? 2.171 -6.087 9.020 1.00 79.12 99 SER A N 1
ATOM 799 C CA . SER A 1 99 ? 3.270 -6.472 9.907 1.00 79.12 99 SER A CA 1
ATOM 800 C C . SER A 1 99 ? 4.257 -5.324 10.091 1.00 79.12 99 SER A C 1
ATOM 802 O O . SER A 1 99 ? 4.903 -4.864 9.144 1.00 79.12 99 SER A O 1
ATOM 804 N N . ALA A 1 100 ? 4.417 -4.864 11.331 1.00 55.72 100 ALA A N 1
ATOM 805 C CA . ALA A 1 100 ? 5.602 -4.113 11.705 1.00 55.72 100 ALA A CA 1
ATOM 806 C C . ALA A 1 100 ? 6.773 -5.095 11.609 1.00 55.72 100 ALA A C 1
ATOM 808 O O . ALA A 1 100 ? 6.843 -6.016 12.417 1.00 55.72 100 ALA A O 1
ATOM 809 N N . ALA A 1 101 ? 7.631 -4.937 10.594 1.00 39.38 101 ALA A N 1
ATOM 810 C CA . ALA A 1 101 ? 8.847 -5.737 10.478 1.00 39.38 101 ALA A CA 1
ATOM 811 C C . ALA A 1 101 ? 9.529 -5.788 11.855 1.00 39.38 101 ALA A C 1
ATOM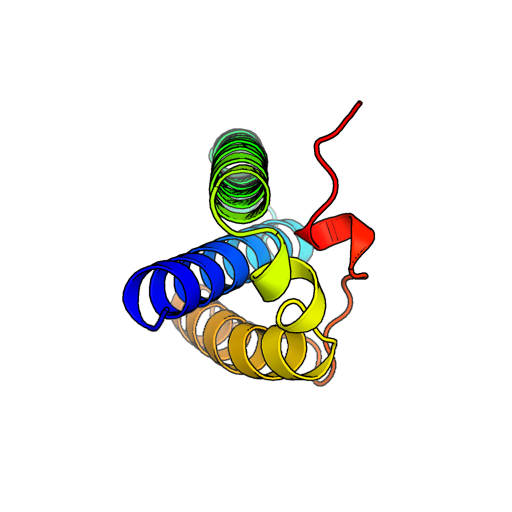 813 O O . ALA A 1 101 ? 9.692 -4.736 12.484 1.00 39.38 101 ALA A O 1
ATOM 814 N N . THR A 1 102 ? 9.777 -7.010 12.335 1.00 34.91 102 THR A N 1
ATOM 815 C CA . THR A 1 102 ? 10.407 -7.282 13.634 1.00 34.91 102 THR A CA 1
ATOM 816 C C . THR A 1 102 ? 11.806 -6.687 13.681 1.00 34.91 102 THR A C 1
ATOM 818 O O . THR A 1 102 ? 12.495 -6.745 12.637 1.00 34.91 102 THR A O 1
#